Protein AF-A0A7C1IGU0-F1 (afdb_monomer)

Secondary structure (DSSP, 8-state):
---SSSSPPEEEEETT--GGG-TT--EEEEE------S-TT-TT-SSS--HHHHHHHHHHHHH---TTSS--HHHH-TT-SSS--HHHHHHHHHHHHH-PPP--

Nearest PDB structures (foldseek):
  3otc-assembly1_A-2  TM=4.210E-01  e=8.428E+00  Homo sapiens

Mean predicted aligned error: 9.43 Å

Radius of gyration: 18.03 Å; Cα contacts (8 Å, |Δi|>4): 174; chains: 1; bounding box: 46×23×50 Å

Sequence (104 aa):
MWTGNGRGDIIIGAPLAAPGGIDHAGSAYVYGSFCPVALKGDMNASGGLSPADVVLMLNCVFLSSGSSGECDFCFADVNCSGGLSPADVVIELNMVFLGAGPGC

pLDDT: mean 81.33, std 14.01, range [37.19, 95.62]

Foldseek 3Di:
DDDLFLWDKDKDKDQQDQPPNNGRPIDIDIGDDDLPAPA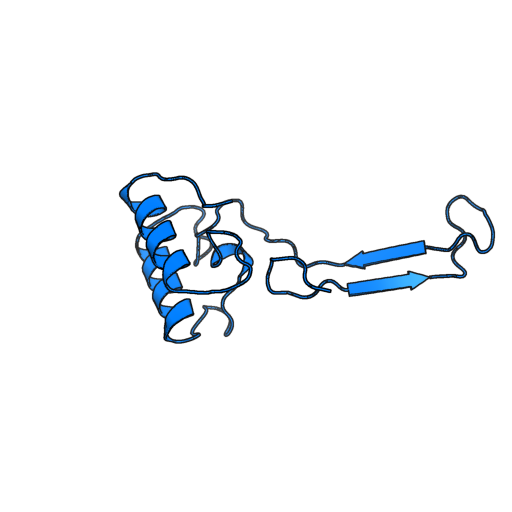QQPLVRPNDQEVVSLVQLCCCAPVCDRPVSHRRSSRQVQLSPSDRHVVSSVQSVCCHPVVDHGND

Solvent-accessible surface area (backbone atoms only — not comparable to full-atom values): 6189 Å² total; per-residue (Å²): 116,87,72,62,41,81,49,72,49,45,77,49,78,36,64,72,33,43,64,97,76,39,80,55,65,31,47,75,48,80,50,66,77,76,68,92,64,95,52,72,40,28,64,77,70,78,84,57,71,44,74,68,19,51,53,44,42,49,33,24,62,77,64,52,54,23,102,79,68,50,60,59,38,59,25,53,27,33,50,61,78,56,56,77,46,74,67,27,51,56,48,43,49,36,32,55,76,68,69,44,76,68,68,106

Structure (mmCIF, N/CA/C/O backbone):
data_AF-A0A7C1IGU0-F1
#
_entry.id   AF-A0A7C1IGU0-F1
#
loop_
_atom_site.group_PDB
_atom_site.id
_atom_site.type_symbol
_atom_site.label_atom_id
_atom_site.label_alt_id
_atom_site.label_comp_id
_atom_site.label_asym_id
_atom_site.label_entity_id
_atom_site.label_seq_id
_atom_site.pdbx_PDB_ins_code
_atom_site.Cartn_x
_atom_site.Cartn_y
_atom_site.Cartn_z
_atom_site.occupancy
_atom_site.B_iso_or_equiv
_atom_site.auth_seq_id
_atom_site.auth_comp_id
_atom_site.auth_asym_id
_atom_site.auth_atom_id
_atom_site.pdbx_PDB_model_num
ATOM 1 N N . MET A 1 1 ? 5.922 -10.211 -13.183 1.00 43.56 1 MET A N 1
ATOM 2 C CA . MET A 1 1 ? 6.779 -10.624 -12.050 1.00 43.56 1 MET A CA 1
ATOM 3 C C . MET A 1 1 ? 6.415 -9.698 -10.899 1.00 43.56 1 MET A C 1
ATOM 5 O O . MET A 1 1 ? 6.227 -8.519 -11.155 1.00 43.56 1 MET A O 1
ATOM 9 N N . TRP A 1 2 ? 6.117 -10.250 -9.727 1.00 37.19 2 TRP A N 1
ATOM 10 C CA . TRP A 1 2 ? 5.304 -9.618 -8.679 1.00 37.19 2 TRP A CA 1
ATOM 11 C C . TRP A 1 2 ? 6.193 -8.873 -7.672 1.00 37.19 2 TRP A C 1
ATOM 13 O O . TRP A 1 2 ? 7.150 -9.467 -7.183 1.00 37.19 2 TRP A O 1
ATOM 23 N N . THR A 1 3 ? 5.910 -7.597 -7.392 1.00 48.69 3 THR A N 1
ATOM 24 C CA . THR A 1 3 ? 6.780 -6.701 -6.599 1.00 48.69 3 THR A CA 1
ATOM 25 C C . THR A 1 3 ? 6.183 -6.265 -5.258 1.00 48.69 3 THR A C 1
ATOM 27 O O . THR A 1 3 ? 6.623 -5.289 -4.664 1.00 48.69 3 THR A O 1
ATOM 30 N N . GLY A 1 4 ? 5.224 -7.031 -4.722 1.00 47.31 4 GLY A N 1
ATOM 31 C CA . GLY A 1 4 ? 4.764 -6.884 -3.330 1.00 47.31 4 GLY A CA 1
ATOM 32 C C . GLY A 1 4 ? 3.944 -5.621 -3.026 1.00 47.31 4 GLY A C 1
ATOM 33 O O . GLY A 1 4 ? 3.607 -5.382 -1.877 1.00 47.31 4 GLY A O 1
ATOM 34 N N . ASN A 1 5 ? 3.595 -4.826 -4.039 1.00 51.81 5 ASN A N 1
ATOM 35 C CA . ASN A 1 5 ? 2.754 -3.621 -3.953 1.00 51.81 5 ASN A CA 1
ATOM 36 C C . ASN A 1 5 ? 1.419 -3.778 -4.720 1.00 51.81 5 ASN A C 1
ATOM 38 O O . ASN A 1 5 ? 0.757 -2.788 -5.019 1.00 51.81 5 ASN A O 1
ATOM 42 N N . GLY A 1 6 ? 1.060 -5.001 -5.136 1.00 50.50 6 GLY A N 1
ATOM 43 C CA . GLY A 1 6 ? -0.161 -5.297 -5.903 1.00 50.50 6 GLY A CA 1
ATOM 44 C C . GLY A 1 6 ? -0.255 -4.660 -7.301 1.00 50.50 6 GLY A C 1
ATOM 45 O O . GLY A 1 6 ? -1.206 -4.931 -8.030 1.00 50.50 6 GLY A O 1
ATOM 46 N N . ARG A 1 7 ? 0.733 -3.861 -7.722 1.00 58.59 7 ARG A N 1
ATOM 47 C CA . ARG A 1 7 ? 0.782 -3.168 -9.014 1.00 58.59 7 ARG A CA 1
ATOM 48 C C . ARG A 1 7 ? 2.001 -3.653 -9.785 1.00 58.59 7 ARG A C 1
ATOM 50 O O . ARG A 1 7 ? 3.129 -3.422 -9.382 1.00 58.59 7 ARG A O 1
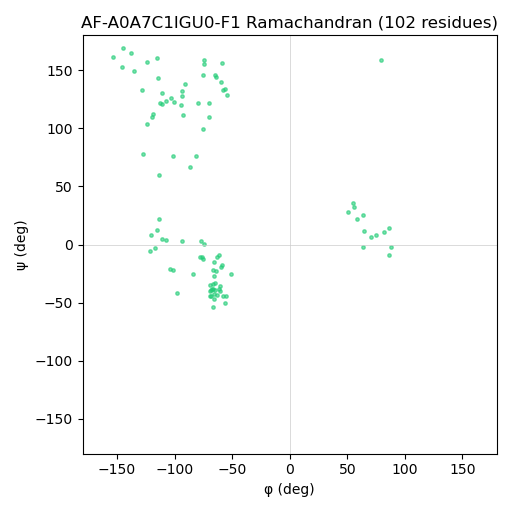ATOM 57 N N . GLY A 1 8 ? 1.770 -4.363 -10.887 1.00 61.06 8 GLY A N 1
ATOM 58 C CA . GLY A 1 8 ? 2.852 -4.975 -11.657 1.00 61.06 8 GLY A CA 1
ATOM 59 C C . GLY A 1 8 ? 3.882 -3.957 -12.150 1.00 61.06 8 GLY A C 1
ATOM 60 O O . GLY A 1 8 ? 3.522 -2.940 -12.740 1.00 61.06 8 GLY A O 1
ATOM 61 N N . ASP A 1 9 ? 5.160 -4.272 -11.955 1.00 76.06 9 ASP A N 1
ATOM 62 C CA . ASP A 1 9 ? 6.257 -3.511 -12.542 1.00 76.06 9 ASP A CA 1
ATOM 63 C C . ASP A 1 9 ? 6.394 -3.812 -14.040 1.00 76.06 9 ASP A C 1
ATOM 65 O O . ASP A 1 9 ? 6.198 -4.943 -14.503 1.00 76.06 9 ASP A O 1
ATOM 69 N N . ILE A 1 10 ? 6.781 -2.792 -14.800 1.00 83.69 10 ILE A N 1
ATOM 70 C CA . ILE A 1 10 ? 7.056 -2.876 -16.232 1.00 83.69 10 ILE A CA 1
ATOM 71 C C . ILE A 1 10 ? 8.572 -2.896 -16.430 1.00 83.69 10 ILE A C 1
ATOM 73 O O . ILE A 1 10 ? 9.282 -1.996 -15.983 1.00 83.69 10 ILE A O 1
ATOM 77 N N . ILE A 1 11 ? 9.064 -3.909 -17.147 1.00 86.75 11 ILE A N 1
ATOM 78 C CA . ILE A 1 11 ? 10.463 -4.002 -17.575 1.00 86.75 11 ILE A CA 1
ATOM 79 C C . ILE A 1 11 ? 10.508 -3.824 -19.091 1.00 86.75 11 ILE A C 1
ATOM 81 O O . ILE A 1 11 ? 9.901 -4.601 -19.828 1.00 86.75 11 ILE A O 1
ATOM 85 N N . ILE A 1 12 ? 11.241 -2.812 -19.557 1.00 91.94 12 ILE A N 1
ATOM 86 C CA . ILE A 1 12 ? 11.436 -2.523 -20.983 1.00 91.94 12 ILE A CA 1
ATOM 87 C C . ILE A 1 12 ? 12.900 -2.765 -21.336 1.00 91.94 12 ILE A C 1
ATOM 89 O O . ILE A 1 12 ? 13.797 -2.142 -20.766 1.00 91.94 12 ILE A O 1
ATOM 93 N N . GLY A 1 13 ? 13.141 -3.665 -22.291 1.00 93.88 13 GLY A N 1
ATOM 94 C CA . GLY A 1 13 ? 14.471 -3.937 -22.829 1.00 93.88 13 GLY A CA 1
ATOM 95 C C . GLY A 1 13 ? 14.795 -3.066 -24.043 1.00 93.88 13 GLY A C 1
ATOM 96 O O . GLY A 1 13 ? 13.967 -2.898 -24.935 1.00 93.88 13 GLY A O 1
ATOM 97 N N . ALA A 1 14 ? 16.026 -2.567 -24.103 1.00 94.81 14 ALA A N 1
ATOM 98 C CA . ALA A 1 14 ? 16.599 -1.848 -25.235 1.00 94.81 14 ALA A CA 1
ATOM 99 C C . ALA A 1 14 ? 17.938 -2.506 -25.628 1.00 94.81 14 ALA A C 1
ATOM 101 O O . ALA A 1 14 ? 19.002 -2.007 -25.264 1.00 94.81 14 ALA A O 1
ATOM 102 N N . PRO A 1 15 ? 17.922 -3.651 -26.338 1.00 94.56 15 PRO A N 1
ATOM 103 C CA . PRO A 1 15 ? 19.127 -4.443 -26.616 1.00 94.56 15 PRO A CA 1
ATOM 104 C C . PRO A 1 15 ? 20.139 -3.740 -27.533 1.00 94.56 15 PRO A C 1
ATOM 106 O O . PRO A 1 15 ? 21.317 -4.070 -27.505 1.00 94.56 15 PRO A O 1
ATOM 109 N N . LEU A 1 16 ? 19.698 -2.754 -28.320 1.00 95.62 16 LEU A N 1
ATOM 110 C CA . LEU A 1 16 ? 20.569 -1.951 -29.188 1.00 95.62 16 LEU A CA 1
ATOM 111 C C . LEU A 1 16 ? 21.046 -0.650 -28.522 1.00 95.62 16 LEU A C 1
ATOM 113 O O . LEU A 1 16 ? 21.700 0.161 -29.170 1.00 95.62 16 LEU A O 1
ATOM 117 N N . ALA A 1 17 ? 20.696 -0.408 -27.255 1.00 94.75 17 ALA A N 1
ATOM 118 C CA . ALA A 1 17 ? 21.165 0.779 -26.554 1.00 94.75 17 ALA A CA 1
ATOM 119 C C . ALA A 1 17 ? 22.691 0.740 -26.399 1.00 94.75 17 ALA A C 1
ATOM 121 O O . ALA A 1 17 ? 23.272 -0.323 -26.168 1.00 94.75 17 ALA A O 1
ATOM 122 N N . ALA A 1 18 ? 23.314 1.916 -26.485 1.00 95.38 18 ALA A N 1
ATOM 123 C CA . ALA A 1 18 ? 24.752 2.103 -26.316 1.00 95.38 18 ALA A CA 1
ATOM 124 C C . ALA A 1 18 ? 25.076 2.936 -25.056 1.00 95.38 18 ALA A C 1
ATOM 126 O O . ALA A 1 18 ? 25.639 4.033 -25.160 1.00 95.38 18 ALA A O 1
ATOM 127 N N . PRO A 1 19 ? 24.680 2.487 -23.846 1.00 92.50 19 PRO A N 1
ATOM 128 C CA . PRO A 1 19 ? 25.037 3.188 -22.619 1.00 92.50 19 PRO A CA 1
ATOM 129 C C . PRO A 1 19 ? 26.560 3.260 -22.466 1.00 92.50 19 PRO A C 1
ATOM 131 O O . PRO A 1 19 ? 27.286 2.319 -22.785 1.00 92.50 19 PRO A O 1
ATOM 134 N N . GLY A 1 20 ? 27.059 4.407 -22.003 1.00 91.81 20 GLY A N 1
ATOM 135 C CA . GLY A 1 20 ? 28.500 4.633 -21.850 1.00 91.81 20 GLY A CA 1
ATOM 136 C C . GLY A 1 20 ? 29.297 4.639 -23.165 1.00 91.81 20 GLY A C 1
ATOM 137 O O . GLY A 1 20 ? 30.521 4.603 -23.111 1.00 91.81 20 GLY A O 1
ATOM 138 N N . GLY A 1 21 ? 28.632 4.685 -24.328 1.00 92.44 21 GLY A N 1
ATOM 139 C CA . GLY A 1 21 ? 29.279 4.709 -25.645 1.00 92.44 21 GLY A CA 1
ATOM 140 C C . GLY A 1 21 ? 29.714 3.340 -26.177 1.00 92.44 21 GLY A C 1
ATOM 141 O O . GLY A 1 21 ? 30.438 3.285 -27.167 1.00 92.44 21 GLY A O 1
ATOM 142 N N . ILE A 1 22 ? 29.298 2.241 -25.539 1.00 94.12 22 ILE A N 1
ATOM 143 C CA . ILE A 1 22 ? 29.589 0.880 -26.006 1.00 94.12 22 ILE A CA 1
ATOM 144 C C . ILE A 1 22 ? 28.430 0.408 -26.882 1.00 94.12 22 ILE A C 1
ATOM 146 O O . ILE A 1 22 ? 27.330 0.170 -26.383 1.00 94.12 22 ILE A O 1
ATOM 150 N N . ASP A 1 23 ? 28.680 0.262 -28.180 1.00 93.44 23 ASP A N 1
ATOM 151 C CA . ASP A 1 23 ? 27.677 -0.216 -29.131 1.00 93.44 23 ASP A CA 1
ATOM 152 C C . ASP A 1 23 ? 27.101 -1.577 -28.718 1.00 93.44 23 ASP A C 1
ATOM 154 O O . ASP A 1 23 ? 27.838 -2.507 -28.388 1.00 93.44 23 ASP A O 1
ATOM 158 N N . HIS A 1 24 ? 25.770 -1.690 -28.772 1.00 91.12 24 HIS A N 1
ATOM 159 C CA . HIS A 1 24 ? 25.011 -2.902 -28.435 1.00 91.12 24 HIS A CA 1
ATOM 160 C C . HIS A 1 24 ? 25.223 -3.434 -27.005 1.00 91.12 24 HIS A C 1
ATOM 162 O O . HIS A 1 24 ? 24.956 -4.606 -26.743 1.00 91.12 24 HIS A O 1
ATOM 168 N N . ALA A 1 25 ? 25.675 -2.601 -26.060 1.00 93.75 25 ALA A N 1
ATOM 169 C CA . ALA A 1 25 ? 25.789 -3.011 -24.658 1.00 93.75 25 ALA A CA 1
ATOM 170 C C . ALA A 1 25 ? 24.425 -3.332 -24.018 1.00 93.75 25 ALA A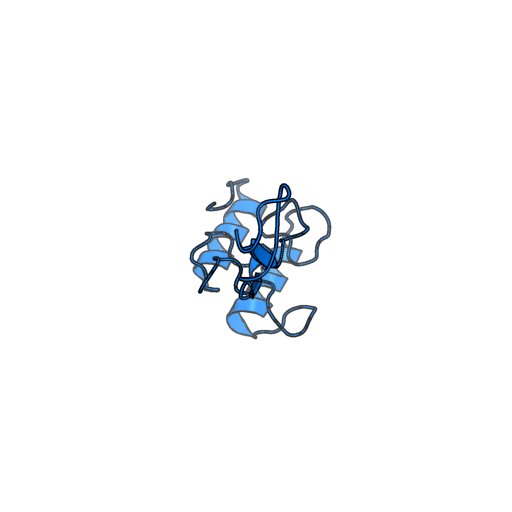 C 1
ATOM 172 O O . ALA A 1 25 ? 24.353 -4.100 -23.058 1.00 93.75 25 ALA A O 1
ATOM 173 N N . GLY A 1 26 ? 23.345 -2.780 -24.575 1.00 94.38 26 GLY A N 1
ATOM 174 C CA . GLY A 1 26 ? 21.985 -3.027 -24.127 1.00 94.38 26 GLY A CA 1
ATOM 175 C C . GLY A 1 26 ? 21.621 -2.217 -22.885 1.00 94.38 26 GLY A C 1
ATOM 176 O O . GLY A 1 26 ? 22.462 -1.720 -22.140 1.00 94.38 26 GLY A O 1
ATOM 177 N N . SER A 1 27 ? 20.328 -2.024 -22.657 1.00 94.81 27 SER A N 1
ATOM 178 C CA . SER A 1 27 ? 19.806 -1.380 -21.449 1.00 94.81 27 SER A CA 1
ATOM 179 C C . SER A 1 27 ? 18.472 -1.996 -21.056 1.00 94.81 27 SER A C 1
ATOM 181 O O . SER A 1 27 ? 17.739 -2.504 -21.906 1.00 94.81 27 SER A O 1
ATOM 183 N N . ALA A 1 28 ? 18.154 -1.944 -19.767 1.00 92.62 28 ALA A N 1
ATOM 184 C CA . ALA A 1 28 ? 16.852 -2.314 -19.236 1.00 92.62 28 ALA A CA 1
ATOM 185 C C . ALA A 1 28 ? 16.341 -1.175 -18.354 1.00 92.62 28 ALA A C 1
ATOM 187 O O . ALA A 1 28 ? 17.081 -0.653 -17.521 1.00 92.62 28 ALA A O 1
ATOM 188 N N . TYR A 1 29 ? 15.082 -0.800 -18.547 1.00 88.88 29 TYR A N 1
ATOM 189 C CA . TYR A 1 29 ? 14.394 0.201 -17.741 1.00 88.88 29 TYR A CA 1
ATOM 190 C C . TYR A 1 29 ? 13.327 -0.498 -16.913 1.00 88.88 29 TYR A C 1
ATOM 192 O O . TYR A 1 29 ? 12.540 -1.279 -17.450 1.00 88.88 29 TYR A O 1
ATOM 200 N N . VAL A 1 30 ? 13.308 -0.214 -15.614 1.00 84.75 30 VAL A N 1
ATOM 201 C CA . VAL A 1 30 ? 12.288 -0.709 -14.689 1.00 84.75 30 VAL A CA 1
ATOM 202 C C . VAL A 1 30 ? 11.398 0.468 -14.321 1.00 84.75 30 VAL A C 1
ATOM 204 O O . VAL A 1 30 ? 11.890 1.494 -13.855 1.00 84.75 30 VAL A O 1
ATOM 207 N N . TYR A 1 31 ? 10.098 0.327 -14.555 1.00 79.12 31 TYR A N 1
ATOM 208 C CA . TYR A 1 31 ? 9.086 1.294 -14.155 1.00 79.12 31 TYR A CA 1
ATOM 209 C C . TYR A 1 31 ? 8.110 0.603 -13.207 1.00 79.12 31 TYR A C 1
ATOM 211 O O . TYR A 1 31 ? 7.358 -0.278 -13.622 1.00 79.12 31 TYR A O 1
ATOM 219 N N . GLY A 1 32 ? 8.160 0.976 -11.931 1.00 71.25 32 GLY A N 1
ATOM 220 C CA . GLY A 1 32 ? 7.301 0.424 -10.885 1.00 71.25 32 GLY A CA 1
ATOM 221 C C . GLY A 1 32 ? 6.358 1.474 -10.307 1.00 71.25 32 GLY A C 1
ATOM 222 O O . GLY A 1 32 ? 6.593 2.678 -10.429 1.00 71.25 32 GLY A O 1
ATOM 223 N N . SER A 1 33 ? 5.286 1.016 -9.661 1.00 61.31 33 SER A N 1
ATOM 224 C CA . SER A 1 33 ? 4.445 1.886 -8.832 1.00 61.31 33 SER A CA 1
ATOM 225 C C . SER A 1 33 ? 5.106 2.107 -7.474 1.00 61.31 33 SER A C 1
ATOM 227 O O . SER A 1 33 ? 5.378 1.159 -6.741 1.00 61.31 33 SER A O 1
ATOM 229 N N . PHE A 1 34 ? 5.365 3.368 -7.141 1.00 62.03 34 PHE A N 1
ATOM 230 C CA . PHE A 1 34 ? 5.919 3.780 -5.855 1.00 62.03 34 PHE A CA 1
ATOM 231 C C . PHE A 1 34 ? 4.775 4.145 -4.905 1.00 62.03 34 PHE A C 1
ATOM 233 O O . PHE A 1 34 ? 3.894 4.900 -5.311 1.00 62.03 34 PHE A O 1
ATOM 240 N N . CYS A 1 35 ? 4.788 3.637 -3.666 1.00 64.94 35 CYS A N 1
ATOM 241 C CA . CYS A 1 35 ? 3.866 4.086 -2.621 1.00 64.94 35 CYS A CA 1
ATOM 242 C C . CYS A 1 35 ? 4.254 5.511 -2.202 1.00 64.94 35 CYS A C 1
ATOM 244 O O . CYS A 1 35 ? 5.312 5.672 -1.593 1.00 64.94 35 CYS A O 1
ATOM 246 N N . PRO A 1 36 ? 3.472 6.559 -2.511 1.00 56.00 36 PRO A N 1
ATOM 247 C CA . PRO A 1 36 ? 3.910 7.933 -2.271 1.00 56.00 36 PRO A CA 1
ATOM 248 C C . PRO A 1 36 ? 3.811 8.372 -0.807 1.00 56.00 36 PRO A C 1
ATOM 250 O O . PRO A 1 36 ? 4.072 9.538 -0.515 1.00 56.00 36 PRO A O 1
ATOM 253 N N . VAL A 1 37 ? 3.416 7.489 0.112 1.00 60.75 37 VAL A N 1
ATOM 254 C CA . VAL A 1 37 ? 3.137 7.860 1.499 1.00 60.75 37 VAL A CA 1
ATOM 255 C C . VAL A 1 37 ? 4.102 7.238 2.495 1.00 60.75 37 VAL A C 1
ATOM 257 O O . VAL A 1 37 ? 4.543 6.099 2.370 1.00 60.75 37 VAL A O 1
ATOM 260 N N . ALA A 1 38 ? 4.414 8.025 3.520 1.00 62.47 38 ALA A N 1
ATOM 261 C CA . ALA A 1 38 ? 5.322 7.643 4.591 1.00 62.47 38 ALA A CA 1
ATOM 262 C C . ALA A 1 38 ? 4.678 6.713 5.636 1.00 62.47 38 ALA A C 1
ATOM 264 O O . ALA A 1 38 ? 5.393 6.181 6.481 1.00 62.47 38 ALA A O 1
ATOM 265 N N . LEU A 1 39 ? 3.350 6.529 5.606 1.00 82.06 39 LEU A N 1
ATOM 266 C CA . LEU A 1 39 ? 2.602 5.804 6.633 1.00 82.06 39 LEU A CA 1
ATOM 267 C C . LEU A 1 39 ? 1.790 4.662 6.023 1.00 82.06 39 LEU A C 1
ATOM 269 O O . LEU A 1 39 ? 0.729 4.847 5.430 1.00 82.06 39 LEU A O 1
ATOM 273 N N . LYS A 1 40 ? 2.319 3.454 6.208 1.00 84.75 40 LYS A N 1
ATOM 274 C CA . LYS A 1 40 ? 1.597 2.197 6.021 1.00 84.75 40 LYS A CA 1
ATOM 275 C C . LYS A 1 40 ? 0.322 2.221 6.878 1.00 84.75 40 LYS A C 1
ATOM 277 O O . LYS A 1 40 ? 0.425 2.504 8.066 1.00 84.75 40 LYS A O 1
ATOM 282 N N . GLY A 1 41 ? -0.841 1.927 6.297 1.00 86.94 41 GLY A N 1
ATOM 283 C CA . GLY A 1 41 ? -2.138 1.992 6.982 1.00 86.94 41 GLY A CA 1
ATOM 284 C C . GLY A 1 41 ? -2.849 3.352 6.941 1.00 86.94 41 GLY A C 1
ATOM 285 O O . GLY A 1 41 ? -3.963 3.436 7.422 1.00 86.94 41 GLY A O 1
ATOM 286 N N . ASP A 1 42 ? -2.284 4.417 6.358 1.00 88.25 42 ASP A N 1
ATOM 287 C CA . ASP A 1 42 ? -2.994 5.703 6.185 1.00 88.25 42 ASP A CA 1
ATOM 288 C C . ASP A 1 42 ? -3.915 5.666 4.950 1.00 88.25 42 ASP A C 1
ATOM 290 O O . ASP A 1 42 ? -3.600 6.180 3.875 1.00 88.25 42 ASP A O 1
ATOM 294 N N . MET A 1 43 ? -5.052 4.985 5.086 1.00 85.25 43 MET A N 1
ATOM 295 C CA . MET A 1 43 ? -5.961 4.645 3.985 1.00 85.25 43 MET A CA 1
ATOM 296 C C . MET A 1 43 ? -6.646 5.854 3.320 1.00 85.25 43 MET A C 1
ATOM 298 O O . MET A 1 43 ? -7.209 5.715 2.229 1.00 85.25 43 MET A O 1
ATOM 302 N N . ASN A 1 44 ? -6.624 7.035 3.945 1.00 84.19 44 ASN A N 1
ATOM 303 C CA . ASN A 1 44 ? -7.115 8.289 3.354 1.00 84.19 44 ASN A CA 1
ATOM 304 C C . ASN A 1 44 ? -6.012 9.313 3.034 1.00 84.19 44 ASN A C 1
ATOM 306 O O . ASN A 1 44 ? -6.344 10.412 2.580 1.00 84.19 44 ASN A O 1
ATOM 310 N N . ALA A 1 45 ? -4.736 8.958 3.219 1.00 83.56 45 ALA A N 1
ATOM 311 C CA . ALA A 1 45 ? -3.581 9.830 3.009 1.00 83.56 45 ALA A CA 1
ATOM 312 C C . ALA A 1 45 ? -3.648 11.151 3.807 1.00 83.56 45 ALA A C 1
ATOM 314 O O . ALA A 1 45 ? -3.228 12.208 3.323 1.00 83.56 45 ALA A O 1
ATOM 315 N N . SER A 1 46 ? -4.193 11.109 5.026 1.00 84.81 46 SER A N 1
ATOM 316 C CA . SER A 1 46 ? -4.283 12.271 5.923 1.00 84.81 46 SER A CA 1
ATOM 317 C C . SER A 1 46 ? -2.955 12.632 6.593 1.00 84.81 46 SER A C 1
ATOM 319 O O . SER A 1 46 ? -2.838 13.706 7.188 1.00 84.81 46 SER A O 1
ATOM 321 N N . GLY A 1 47 ? -1.947 11.768 6.485 1.00 86.12 47 GLY A N 1
ATOM 322 C CA . GLY A 1 47 ? -0.644 11.904 7.125 1.00 86.12 47 GLY A CA 1
ATOM 323 C C . GLY A 1 47 ? -0.590 11.342 8.547 1.00 86.12 47 GLY A C 1
ATOM 324 O O . GLY A 1 47 ? 0.355 11.652 9.274 1.00 86.12 47 GLY A O 1
ATOM 325 N N . GLY A 1 48 ? -1.576 10.543 8.969 1.00 87.19 48 GLY A N 1
ATOM 326 C CA . GLY A 1 48 ? -1.636 9.958 10.308 1.00 87.19 48 GLY A CA 1
ATOM 327 C C . GLY A 1 48 ? -2.430 8.655 10.352 1.00 87.19 48 GLY A C 1
ATOM 328 O O . GLY A 1 48 ? -3.218 8.377 9.461 1.00 87.19 48 GLY A O 1
ATOM 329 N N . LEU A 1 49 ? -2.219 7.866 11.410 1.00 90.56 49 LEU A N 1
ATOM 330 C CA . LEU A 1 49 ? -3.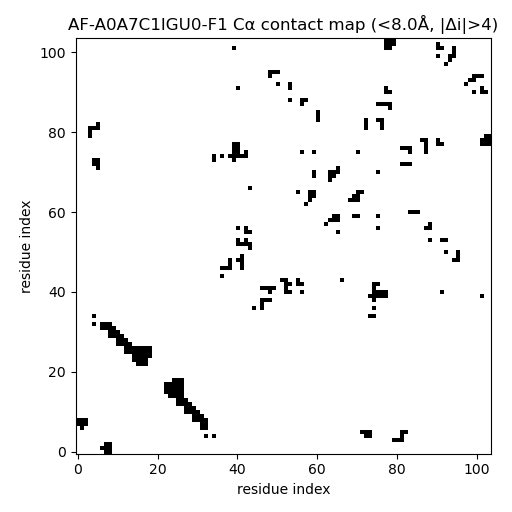001 6.659 11.680 1.00 90.56 49 LEU A CA 1
ATOM 331 C C . LEU A 1 49 ? -4.150 6.987 12.626 1.00 90.56 49 LEU A C 1
ATOM 333 O O . LEU A 1 49 ? -3.937 7.436 13.755 1.00 90.56 49 LEU A O 1
ATOM 337 N N . SER A 1 50 ? -5.373 6.756 12.169 1.00 92.50 50 SER A N 1
ATOM 338 C CA . SER A 1 50 ? -6.595 7.061 12.897 1.00 92.50 50 SER A CA 1
ATOM 339 C C . SER A 1 50 ? -7.626 5.935 12.759 1.00 92.50 50 SER A C 1
ATOM 341 O O . SER A 1 50 ? -7.550 5.105 11.856 1.00 92.50 50 SER A O 1
ATOM 343 N N . PRO A 1 51 ? -8.670 5.910 13.605 1.00 93.75 51 PRO A N 1
ATOM 344 C CA . PRO A 1 51 ? -9.767 4.960 13.432 1.00 93.75 51 PRO A CA 1
ATOM 345 C C . PRO A 1 51 ? -10.506 5.099 12.091 1.00 93.75 51 PRO A C 1
ATOM 347 O O . PRO A 1 51 ? -11.201 4.169 11.688 1.00 93.75 51 PRO A O 1
ATOM 350 N N . ALA A 1 52 ? -10.392 6.245 11.407 1.00 91.88 52 ALA A N 1
ATOM 351 C CA . ALA A 1 52 ? -10.978 6.423 10.081 1.00 91.88 52 ALA A CA 1
ATOM 352 C C . ALA A 1 52 ? -10.291 5.528 9.041 1.00 91.88 52 ALA A C 1
ATOM 354 O O . ALA A 1 52 ? -10.961 5.015 8.144 1.00 91.88 52 ALA A O 1
ATOM 355 N N . ASP A 1 53 ? -8.991 5.295 9.196 1.00 90.44 53 ASP A N 1
ATOM 356 C CA . ASP A 1 53 ? -8.210 4.452 8.297 1.00 90.44 53 ASP A CA 1
ATOM 357 C C . ASP A 1 53 ? -8.618 2.983 8.431 1.00 90.44 53 ASP A C 1
ATOM 359 O O . ASP A 1 53 ? -8.901 2.325 7.430 1.00 90.44 53 ASP A O 1
ATOM 363 N N . VAL A 1 54 ? -8.871 2.532 9.665 1.00 92.50 54 VAL A N 1
ATOM 364 C CA . VAL A 1 54 ? -9.346 1.167 9.947 1.00 92.50 54 VAL A CA 1
ATOM 365 C C . VAL A 1 54 ? -10.691 0.899 9.272 1.00 92.50 54 VAL A C 1
ATOM 367 O O . VAL A 1 54 ? -10.927 -0.187 8.740 1.00 92.50 54 VAL A O 1
ATOM 370 N N . VAL A 1 55 ? -11.596 1.884 9.275 1.00 91.94 55 VAL A N 1
ATOM 371 C CA . VAL A 1 55 ? -12.898 1.771 8.595 1.00 91.94 55 VAL A CA 1
ATOM 372 C C . VAL A 1 55 ? -12.713 1.661 7.083 1.00 91.94 55 VAL A C 1
ATOM 374 O O . VAL A 1 55 ? -13.405 0.878 6.429 1.00 91.94 55 VAL A O 1
ATOM 377 N N . LEU A 1 56 ? -11.768 2.408 6.517 1.00 89.69 56 LEU A N 1
ATOM 378 C CA . LEU A 1 56 ? -11.434 2.303 5.101 1.00 89.69 56 LEU A CA 1
ATOM 379 C C . LEU A 1 56 ? -10.790 0.953 4.778 1.00 89.69 56 LEU A C 1
ATOM 381 O O . LEU A 1 56 ? -11.145 0.358 3.764 1.00 89.69 56 LEU A O 1
ATOM 385 N N . MET A 1 57 ? -9.942 0.416 5.657 1.00 89.12 57 MET A N 1
ATOM 386 C CA . MET A 1 57 ? -9.388 -0.928 5.515 1.00 89.12 57 MET A CA 1
ATOM 387 C C . MET A 1 57 ? -10.460 -2.017 5.576 1.00 89.12 57 MET A C 1
ATOM 389 O O . MET A 1 57 ? -10.466 -2.915 4.736 1.00 89.12 57 MET A O 1
ATOM 393 N N . LEU A 1 58 ? -11.414 -1.914 6.502 1.00 91.50 58 LEU A N 1
ATOM 394 C CA . LEU A 1 58 ? -12.580 -2.800 6.576 1.00 91.50 58 LEU A CA 1
ATOM 395 C C . LEU A 1 58 ? -13.371 -2.795 5.263 1.00 91.50 58 LEU A C 1
ATOM 397 O O . LEU A 1 58 ? -13.640 -3.850 4.689 1.00 91.50 58 LEU A O 1
ATOM 401 N N . ASN A 1 59 ? -13.699 -1.608 4.757 1.00 88.44 59 ASN A N 1
ATOM 402 C CA . ASN A 1 59 ? -14.387 -1.457 3.476 1.00 88.44 59 ASN A CA 1
ATOM 403 C C . ASN A 1 59 ? -13.561 -2.039 2.319 1.00 88.44 59 ASN A C 1
ATOM 405 O O . ASN A 1 59 ? -14.102 -2.654 1.401 1.00 88.44 59 ASN A O 1
ATOM 409 N N . CYS A 1 60 ? -12.240 -1.915 2.388 1.00 86.12 60 CYS A N 1
ATOM 410 C CA . CYS A 1 60 ? -11.349 -2.479 1.393 1.00 86.12 60 CYS A CA 1
ATOM 411 C C . CYS A 1 60 ? -11.351 -4.010 1.378 1.00 86.12 60 CYS A C 1
ATOM 413 O O . CYS A 1 60 ? -11.604 -4.626 0.343 1.00 86.12 60 CYS A O 1
ATOM 415 N N . VAL A 1 61 ? -11.109 -4.627 2.534 1.00 88.25 61 VAL A N 1
ATOM 416 C CA . VAL A 1 61 ? -10.980 -6.082 2.674 1.00 88.25 61 VAL A CA 1
ATOM 417 C C . VAL A 1 61 ? -12.313 -6.792 2.436 1.00 88.25 61 VAL A C 1
ATOM 419 O O . VAL A 1 61 ? -12.336 -7.855 1.820 1.00 88.25 61 VAL A O 1
ATOM 422 N N . PHE A 1 62 ? -13.427 -6.221 2.907 1.00 87.50 62 PHE A N 1
ATOM 423 C CA . PHE A 1 62 ? -14.720 -6.914 2.915 1.00 87.50 62 PHE A CA 1
ATOM 424 C C . PHE A 1 62 ? -15.697 -6.468 1.826 1.00 87.50 62 PHE A C 1
ATOM 426 O O . PHE A 1 62 ? -16.612 -7.225 1.506 1.00 87.50 62 PHE A O 1
ATOM 433 N N . LEU A 1 63 ? -15.531 -5.270 1.259 1.00 83.75 63 LEU A N 1
ATOM 434 C CA . LEU A 1 63 ? -16.442 -4.723 0.244 1.00 83.75 63 LEU A CA 1
ATOM 435 C C . LEU A 1 63 ? -15.738 -4.400 -1.083 1.00 83.75 63 LEU A C 1
ATOM 437 O O . LEU A 1 63 ? -16.412 -4.016 -2.037 1.00 83.75 63 LEU A O 1
ATOM 441 N N . SER A 1 64 ? -14.404 -4.526 -1.150 1.00 75.81 64 SER A N 1
ATOM 442 C CA . SER A 1 64 ? -13.573 -4.057 -2.273 1.00 75.81 64 SER A CA 1
ATOM 443 C C . SER A 1 64 ? -13.846 -2.599 -2.669 1.00 75.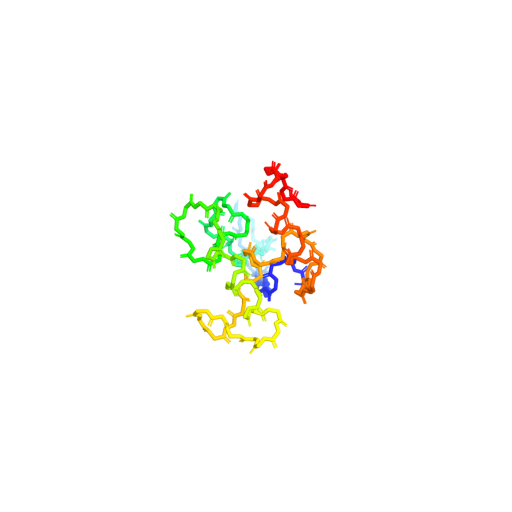81 64 SER A C 1
ATOM 445 O O . SER A 1 64 ? -13.645 -2.208 -3.816 1.00 75.81 64 SER A O 1
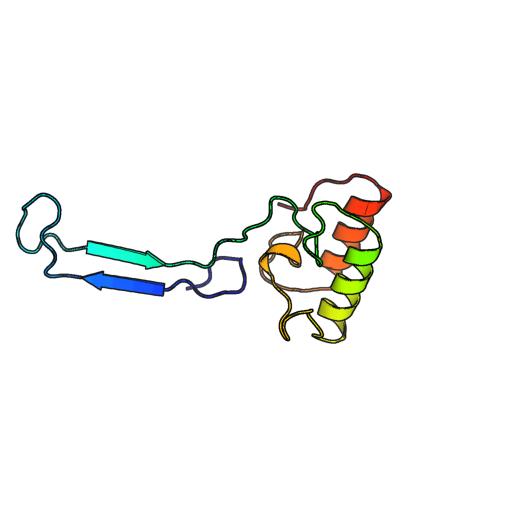ATOM 447 N N . SER A 1 65 ? -14.297 -1.770 -1.726 1.00 65.94 65 SER A N 1
ATOM 448 C CA . SER A 1 65 ? -14.659 -0.377 -1.978 1.00 65.94 65 SER A CA 1
ATOM 449 C C . SER A 1 65 ? -13.537 0.550 -1.507 1.00 65.94 65 SER A C 1
ATOM 451 O O . SER A 1 65 ? -13.625 1.157 -0.439 1.00 65.94 65 SER A O 1
ATOM 453 N N . GLY A 1 66 ? -12.457 0.625 -2.286 1.00 61.97 66 GLY A N 1
ATOM 454 C CA . GLY A 1 66 ? -11.425 1.649 -2.112 1.00 61.97 66 GLY A CA 1
ATOM 455 C C . GLY A 1 66 ? -11.908 3.017 -2.607 1.00 61.97 66 GLY A C 1
ATOM 456 O O . GLY A 1 66 ? -12.765 3.104 -3.488 1.00 61.97 66 GLY A O 1
ATOM 457 N N . SER A 1 67 ? -11.331 4.100 -2.085 1.00 56.75 67 SER A N 1
ATOM 458 C CA . SER A 1 67 ? -11.601 5.492 -2.495 1.00 56.75 67 SER A CA 1
ATOM 459 C C . SER A 1 67 ? -11.266 5.792 -3.972 1.00 56.75 67 SER A C 1
ATOM 461 O O . SER A 1 67 ? -11.653 6.840 -4.485 1.00 56.75 67 SER A O 1
ATOM 463 N N . SER A 1 68 ? -10.616 4.859 -4.677 1.00 55.81 68 SER A N 1
ATOM 464 C CA . SER A 1 68 ? -10.295 4.896 -6.112 1.00 55.81 68 SER A CA 1
ATOM 465 C C . SER A 1 68 ? -10.888 3.727 -6.926 1.00 55.81 68 SER A C 1
ATOM 467 O O . SER A 1 68 ? -10.571 3.58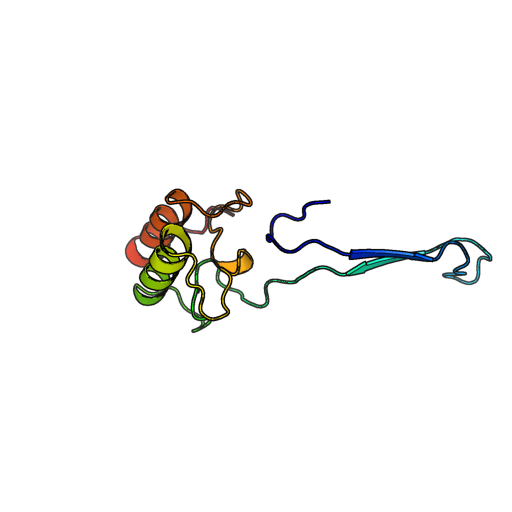9 -8.105 1.00 55.81 68 SER A O 1
ATOM 469 N N . GLY A 1 69 ? -11.754 2.891 -6.336 1.00 55.41 69 GLY A N 1
ATOM 470 C CA . GLY A 1 69 ? -12.326 1.699 -6.987 1.00 55.41 69 GLY A CA 1
ATOM 471 C C . GLY A 1 69 ? -11.472 0.428 -6.883 1.00 55.41 69 GLY A C 1
ATOM 472 O O . GLY A 1 69 ? -11.969 -0.655 -7.169 1.00 55.41 69 GLY A O 1
ATOM 473 N N . GLU A 1 70 ? -10.237 0.537 -6.394 1.00 64.12 70 GLU A N 1
ATOM 474 C CA . GLU A 1 70 ? -9.396 -0.582 -5.967 1.00 64.12 70 GLU A CA 1
ATOM 475 C C . GLU A 1 70 ? -8.735 -0.219 -4.635 1.00 64.12 70 GLU A C 1
ATOM 477 O O . GLU A 1 70 ? -8.472 0.949 -4.342 1.00 64.12 70 GLU A O 1
ATOM 482 N N . CYS A 1 71 ? -8.485 -1.220 -3.801 1.00 74.69 71 CYS A N 1
ATOM 483 C CA . CYS A 1 71 ? -7.684 -1.046 -2.601 1.00 74.69 71 CYS A CA 1
ATOM 484 C C . CYS A 1 71 ? -6.237 -0.809 -2.989 1.00 74.69 71 CYS A C 1
ATOM 486 O O . CYS A 1 71 ? -5.629 -1.657 -3.642 1.00 74.69 71 CYS A O 1
ATOM 488 N N . ASP A 1 72 ? -5.674 0.322 -2.582 1.00 74.75 72 ASP A N 1
ATOM 489 C CA . ASP A 1 72 ? -4.263 0.564 -2.816 1.00 74.75 72 ASP A CA 1
ATOM 490 C C . ASP A 1 72 ? -3.438 -0.274 -1.823 1.00 74.75 72 ASP A C 1
ATOM 492 O O . ASP A 1 72 ? -3.279 0.069 -0.648 1.00 74.75 72 ASP A O 1
ATOM 496 N N . PHE A 1 73 ? -2.942 -1.418 -2.309 1.00 73.00 73 PHE A N 1
ATOM 497 C CA . PHE A 1 73 ? -2.102 -2.368 -1.568 1.00 73.00 73 PHE A CA 1
ATOM 498 C C . PHE A 1 73 ? -0.909 -1.698 -0.888 1.00 73.00 73 PHE A C 1
ATOM 500 O O . PHE A 1 73 ? -0.406 -2.188 0.121 1.00 73.00 73 PHE A O 1
ATOM 507 N N . CYS A 1 74 ? -0.466 -0.560 -1.416 1.00 73.94 74 CYS A N 1
ATOM 508 C CA . CYS A 1 74 ? 0.677 0.153 -0.893 1.00 73.94 74 CYS A CA 1
ATOM 509 C C . CYS A 1 74 ? 0.437 0.705 0.529 1.00 73.94 74 CYS A C 1
ATOM 511 O O . CYS A 1 74 ? 1.382 0.809 1.316 1.00 73.94 74 CYS A O 1
ATOM 513 N N . PHE A 1 75 ? -0.823 0.982 0.873 1.00 77.88 75 PHE A N 1
ATOM 514 C CA . PHE A 1 75 ? -1.269 1.370 2.211 1.00 77.88 75 PHE A CA 1
ATOM 515 C C . PHE A 1 75 ? -1.840 0.177 2.969 1.00 77.88 75 PHE A C 1
ATOM 517 O O . PHE A 1 75 ? -1.563 0.012 4.155 1.00 77.88 75 PHE A O 1
ATOM 524 N N . ALA A 1 76 ? -2.626 -0.639 2.262 1.00 84.69 76 ALA A N 1
ATOM 525 C CA . ALA A 1 76 ? -3.550 -1.574 2.874 1.00 84.69 76 ALA A CA 1
ATOM 526 C C . ALA A 1 76 ? -2.918 -2.917 3.290 1.00 84.69 76 ALA A C 1
ATOM 528 O O . ALA A 1 76 ? -3.414 -3.581 4.190 1.00 84.69 76 ALA A O 1
ATOM 529 N N . ASP A 1 77 ? -1.822 -3.345 2.668 1.00 86.19 77 ASP A N 1
ATOM 530 C CA . ASP A 1 77 ? -1.156 -4.604 3.034 1.00 86.19 77 ASP A CA 1
ATOM 531 C C . ASP A 1 77 ? -0.151 -4.371 4.168 1.00 86.19 77 ASP A C 1
ATOM 533 O O . ASP A 1 77 ? 1.059 -4.414 3.954 1.00 86.19 77 ASP A O 1
ATOM 537 N N . VAL A 1 78 ? -0.624 -4.025 5.367 1.00 88.19 78 VAL A N 1
ATOM 538 C CA . VAL A 1 78 ? 0.201 -3.552 6.502 1.00 88.19 78 VAL A CA 1
ATOM 539 C C . VAL A 1 78 ? 1.210 -4.577 7.037 1.00 88.19 78 VAL A C 1
ATOM 541 O O . VAL A 1 78 ? 2.100 -4.209 7.804 1.00 88.19 78 VAL A O 1
ATOM 544 N N . ASN A 1 79 ? 1.117 -5.840 6.613 1.00 87.56 79 ASN A N 1
ATOM 545 C CA . ASN A 1 79 ? 2.093 -6.893 6.913 1.00 87.56 79 ASN A CA 1
ATOM 546 C C . ASN A 1 79 ? 2.965 -7.314 5.723 1.00 87.56 79 ASN A C 1
ATOM 548 O O . ASN A 1 79 ? 3.779 -8.225 5.874 1.00 87.56 79 ASN A O 1
ATOM 552 N N . CYS A 1 80 ? 2.825 -6.654 4.570 1.00 85.12 80 CYS A N 1
ATOM 553 C CA . CYS A 1 80 ? 3.596 -6.934 3.362 1.00 85.12 80 CYS A CA 1
ATOM 554 C C . CYS A 1 80 ? 3.502 -8.404 2.897 1.00 85.12 80 CYS A C 1
ATOM 556 O O . CYS A 1 80 ? 4.457 -8.955 2.341 1.00 85.12 80 CYS A O 1
ATOM 558 N N . SER A 1 81 ? 2.361 -9.059 3.118 1.00 84.56 81 SER A N 1
ATOM 559 C CA . SER A 1 81 ? 2.115 -10.428 2.645 1.00 84.56 81 SER A CA 1
ATOM 560 C C . SER A 1 81 ? 1.840 -10.495 1.139 1.00 84.56 81 SER A C 1
ATOM 562 O O . SER A 1 81 ? 1.844 -11.577 0.544 1.00 84.56 81 SER A O 1
ATOM 564 N N . GLY A 1 82 ? 1.598 -9.338 0.521 1.00 79.19 82 GLY A N 1
ATOM 565 C CA . GLY A 1 82 ? 1.182 -9.141 -0.858 1.00 79.19 82 GLY A CA 1
ATOM 566 C C . GLY A 1 82 ? -0.288 -9.491 -1.116 1.00 79.19 82 GLY A C 1
ATOM 567 O O . GLY A 1 82 ? -0.729 -9.494 -2.264 1.00 79.19 82 GLY A O 1
ATOM 568 N N . GLY A 1 83 ? -1.066 -9.774 -0.070 1.00 81.12 83 GLY A N 1
ATOM 569 C CA . GLY A 1 83 ? -2.512 -9.965 -0.137 1.00 81.12 83 GLY A CA 1
ATOM 570 C C . GLY A 1 83 ? -3.238 -9.017 0.810 1.00 81.12 83 GLY A C 1
ATOM 571 O O . GLY A 1 83 ? -2.664 -8.558 1.785 1.00 81.12 83 GLY A O 1
ATOM 572 N N . LEU A 1 84 ? -4.516 -8.745 0.530 1.00 85.31 84 LEU A N 1
ATOM 573 C CA . LEU A 1 84 ? -5.398 -8.058 1.476 1.00 85.31 84 LEU A CA 1
ATOM 574 C C . LEU A 1 84 ? -6.278 -9.080 2.174 1.00 85.31 84 LEU A C 1
ATOM 576 O O . LEU A 1 84 ? -7.008 -9.840 1.533 1.00 85.31 84 LEU A O 1
ATOM 580 N N . SER A 1 85 ? -6.194 -9.102 3.495 1.00 89.00 85 SER A N 1
ATOM 581 C CA . SER A 1 85 ? -6.867 -10.072 4.340 1.00 89.00 85 SER A CA 1
ATOM 582 C C . SE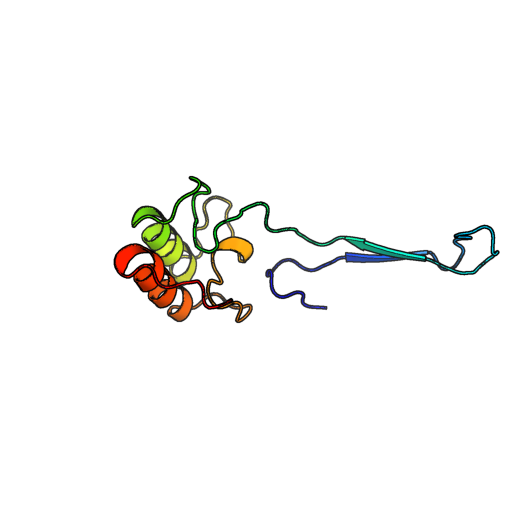R A 1 85 ? -7.320 -9.432 5.656 1.00 89.00 85 SER A C 1
ATOM 584 O O . SER A 1 85 ? -6.885 -8.341 6.021 1.00 89.00 85 SER A O 1
ATOM 586 N N . PRO A 1 86 ? -8.155 -10.122 6.448 1.00 91.69 86 PRO A N 1
ATOM 587 C CA . PRO A 1 86 ? -8.476 -9.662 7.796 1.00 91.69 86 PRO A CA 1
ATOM 588 C C . PRO A 1 86 ? -7.252 -9.524 8.719 1.00 91.69 86 PRO A C 1
ATOM 590 O O . PRO A 1 86 ? -7.352 -8.853 9.744 1.00 91.69 86 PRO A O 1
ATOM 593 N N . ALA A 1 87 ? -6.107 -10.138 8.389 1.00 91.56 87 ALA A N 1
ATOM 594 C CA . ALA A 1 87 ? -4.880 -9.969 9.166 1.00 91.56 87 ALA A CA 1
ATOM 595 C C . ALA A 1 87 ? -4.362 -8.524 9.104 1.00 91.56 87 ALA A C 1
ATOM 597 O O . ALA A 1 87 ? -3.847 -8.018 10.099 1.00 91.56 87 ALA A O 1
ATOM 598 N N . ASP A 1 88 ? -4.559 -7.851 7.972 1.00 91.56 88 ASP A N 1
ATOM 599 C CA . ASP A 1 88 ? -4.166 -6.458 7.772 1.00 91.56 88 ASP A CA 1
ATOM 600 C C . ASP A 1 88 ? -4.982 -5.526 8.675 1.00 91.56 88 ASP A C 1
ATOM 602 O O . ASP A 1 88 ? -4.424 -4.706 9.400 1.00 91.56 88 ASP A O 1
ATOM 606 N N . VAL A 1 89 ? -6.294 -5.771 8.772 1.00 92.81 89 VAL A N 1
ATOM 607 C CA . VAL A 1 89 ? -7.205 -5.027 9.663 1.00 92.81 89 VAL A CA 1
ATOM 608 C C . VAL A 1 89 ? -6.762 -5.126 11.124 1.00 92.81 89 VAL A C 1
ATOM 610 O O . VAL A 1 89 ? -6.765 -4.138 11.856 1.00 92.81 89 VAL A O 1
ATOM 613 N N . VAL A 1 90 ? -6.395 -6.330 11.575 1.00 94.00 90 VAL A N 1
ATOM 614 C CA . VAL A 1 90 ? -5.978 -6.564 12.968 1.00 94.00 90 VAL A CA 1
ATOM 615 C C . VAL A 1 90 ? -4.670 -5.843 13.279 1.00 94.00 90 VAL A C 1
ATOM 617 O O . VAL A 1 90 ? -4.498 -5.312 14.377 1.00 94.00 90 VAL A O 1
ATOM 620 N N . ILE A 1 91 ? -3.747 -5.809 12.323 1.00 93.06 91 ILE A N 1
ATOM 621 C CA . ILE A 1 91 ? -2.481 -5.102 12.495 1.00 93.06 91 ILE A CA 1
ATOM 622 C C . ILE A 1 91 ? -2.730 -3.601 12.534 1.00 93.06 91 ILE A C 1
ATOM 624 O O . ILE A 1 91 ? -2.243 -2.955 13.456 1.00 93.06 91 ILE A O 1
ATOM 628 N N . GLU A 1 92 ? -3.557 -3.053 11.645 1.00 92.69 92 GLU A N 1
ATOM 629 C CA . GLU A 1 92 ? -3.889 -1.628 11.671 1.00 92.69 92 GLU A CA 1
ATOM 630 C C . GLU A 1 92 ? -4.596 -1.205 12.965 1.00 92.69 92 GLU A C 1
ATOM 632 O O . GLU A 1 92 ? -4.248 -0.179 13.549 1.00 92.69 92 GLU A O 1
ATOM 637 N N . LEU A 1 93 ? -5.492 -2.040 13.500 1.00 94.56 93 LEU A N 1
ATOM 638 C CA . LEU A 1 93 ? -6.069 -1.839 14.833 1.00 94.56 93 LEU A CA 1
ATOM 639 C C . LEU A 1 93 ? -4.984 -1.719 15.915 1.00 94.56 93 LEU A C 1
ATOM 641 O O . LEU A 1 93 ? -5.041 -0.822 16.756 1.00 94.56 93 LEU A O 1
ATOM 645 N N . ASN A 1 94 ? -3.973 -2.586 15.888 1.00 93.81 94 ASN A N 1
ATOM 646 C CA . ASN A 1 94 ? -2.863 -2.510 16.837 1.00 93.81 94 ASN A CA 1
ATOM 647 C C . ASN A 1 94 ? -1.979 -1.277 16.597 1.00 93.81 94 ASN A C 1
ATOM 649 O O . ASN A 1 94 ? -1.488 -0.689 17.560 1.00 93.81 94 ASN A O 1
ATOM 653 N N . MET A 1 95 ? -1.789 -0.849 15.349 1.00 91.62 95 MET A N 1
ATOM 654 C CA . MET A 1 95 ? -1.029 0.366 15.051 1.00 91.62 95 MET A CA 1
ATOM 655 C C . MET A 1 95 ? -1.746 1.615 15.582 1.00 91.62 95 MET A C 1
ATOM 657 O O . MET A 1 95 ? -1.140 2.421 16.286 1.00 91.62 95 MET A O 1
ATOM 661 N N . VAL A 1 96 ? -3.055 1.734 15.336 1.00 93.06 96 VAL A N 1
ATOM 662 C CA . VAL A 1 96 ? -3.875 2.882 15.758 1.00 93.06 96 VAL A CA 1
ATOM 663 C C . VAL A 1 96 ? -4.052 2.941 17.276 1.00 93.06 96 VAL A C 1
ATOM 665 O O . VAL A 1 96 ? -3.948 4.015 17.866 1.00 93.06 96 VAL A O 1
ATOM 668 N N . PHE A 1 97 ? -4.334 1.808 17.925 1.00 94.12 97 PHE A N 1
ATOM 669 C CA . PHE A 1 97 ? -4.734 1.798 19.338 1.00 94.12 97 PHE A CA 1
ATOM 670 C C . PHE A 1 97 ? -3.625 1.401 20.315 1.00 94.12 97 PHE A C 1
ATOM 672 O O . PHE A 1 97 ? -3.716 1.746 21.493 1.00 94.12 97 PHE A O 1
ATOM 679 N N . LEU A 1 98 ? -2.590 0.689 19.860 1.00 93.44 98 LEU A N 1
ATOM 680 C CA . LEU A 1 98 ? -1.495 0.205 20.713 1.00 93.44 98 LEU A CA 1
ATOM 681 C C . LEU A 1 98 ? -0.131 0.794 20.332 1.00 93.44 98 LEU A C 1
ATOM 683 O O . LEU A 1 98 ? 0.853 0.515 21.015 1.00 93.44 98 LEU A O 1
ATOM 687 N N . GLY A 1 99 ? -0.055 1.600 19.266 1.00 85.19 99 GLY A N 1
ATOM 688 C CA . GLY A 1 99 ? 1.205 2.163 18.776 1.00 85.19 99 GLY A CA 1
ATOM 689 C C . GLY A 1 99 ? 2.183 1.097 18.279 1.00 85.19 99 GLY A C 1
ATOM 690 O O . GLY A 1 99 ? 3.396 1.304 18.327 1.00 85.19 99 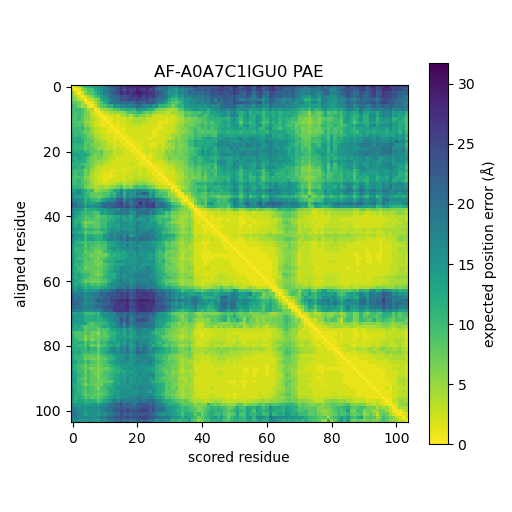GLY A O 1
ATOM 691 N N . ALA A 1 100 ? 1.673 -0.063 17.853 1.00 81.06 100 ALA A N 1
ATOM 692 C CA . ALA A 1 100 ? 2.495 -1.087 17.225 1.00 81.06 100 ALA A CA 1
ATOM 693 C C . ALA A 1 100 ? 3.047 -0.569 15.886 1.00 81.06 100 ALA A C 1
ATOM 695 O O . ALA A 1 100 ? 2.384 0.196 15.190 1.00 81.06 100 ALA A O 1
ATOM 696 N N . GLY A 1 101 ? 4.264 -0.978 15.528 1.00 76.94 101 GLY A N 1
ATOM 697 C CA . GLY A 1 101 ? 4.799 -0.717 14.193 1.00 76.94 101 GLY A CA 1
ATOM 698 C C . GLY A 1 101 ? 4.144 -1.622 13.139 1.00 76.94 101 GLY A C 1
ATOM 699 O O . GLY A 1 101 ? 3.617 -2.681 13.499 1.00 76.94 101 GLY A O 1
ATOM 700 N N . PRO A 1 102 ? 4.185 -1.230 11.854 1.00 73.00 102 PRO A N 1
ATOM 701 C CA . PRO A 1 102 ? 3.746 -2.091 10.762 1.00 73.00 102 PRO A CA 1
ATOM 702 C C . PRO A 1 102 ? 4.537 -3.411 10.718 1.00 73.00 102 PRO A C 1
ATOM 704 O O . PRO A 1 102 ? 5.639 -3.528 11.255 1.00 73.00 102 PRO A O 1
ATOM 707 N N . GLY A 1 103 ? 3.930 -4.445 10.121 1.00 69.00 103 GLY A N 1
ATOM 708 C CA . GLY A 1 103 ? 4.520 -5.789 9.999 1.00 69.00 103 GLY A CA 1
ATOM 709 C C . GLY A 1 103 ? 5.638 -5.884 8.953 1.00 69.00 103 GLY A C 1
ATOM 710 O O . GLY A 1 103 ? 6.221 -6.952 8.766 1.00 69.00 103 GLY A O 1
ATOM 711 N N . CYS A 1 104 ? 5.925 -4.758 8.306 1.00 74.75 104 CYS A N 1
ATOM 712 C CA . CYS A 1 104 ? 7.098 -4.425 7.521 1.00 74.75 104 CYS A CA 1
ATOM 713 C C . CYS A 1 104 ? 7.537 -3.000 7.904 1.00 74.75 104 CYS A C 1
ATOM 715 O O . CYS A 1 104 ? 8.729 -2.701 7.711 1.00 74.75 104 CYS A O 1
#